Protein AF-A0A970WZ09-F1 (afdb_monomer_lite)

Foldseek 3Di:
DVVVVVVVCCVPPNDDDPDDDPDDPPDDDDPPPPVDQDPVNVVVVVVVVVVVVPDDDPDPPPPPPDPDDDDDDPPAAEDEAEDEDPDDDPQKDFDDWDWDWDFDDDVPGIHIYIYIYTDIDGDPVVVVVVVVVVVVVVVVVVVVVVVVVVPPD

Secondary structure (DSSP, 8-state):
-HHHHHHHHHHHHS--PPPPPPPPTTSPP---TT-PPPHHHHHHHHHHHHHHHHS------------PPPPPPTTSEEEEEE-PPSS--TTEEEEEEEEEEEEEEETTEEEEEEEEEEEEEE-HHHHHHHHHHHHHHHHHHHHHHHHHHHS--

Radius of gyration: 32.97 Å; chains: 1; bounding box: 60×64×78 Å

Sequence (153 aa):
MTDQLAWYRRKFWHPSSEKFIPQDPNQRRIDFDGLAMLPEEEAMAKEAEKEVITYERVKPTKEKKQPVRLPLPDDLRREIEIIEPEGIDENWLRIGEEITELLEHKPGELYVRRIIRPKYALKRTLQQDRRMNRKTSRISGLRHYFNLKIHRL

pLDDT: mean 78.23, std 13.27, range [44.72, 96.25]

Structure (mmCIF, N/CA/C/O backbone):
data_AF-A0A970WZ09-F1
#
_entry.id   AF-A0A970WZ09-F1
#
loop_
_atom_site.group_PDB
_atom_site.id
_atom_site.type_symbol
_atom_site.label_atom_id
_atom_site.label_alt_id
_atom_site.label_comp_id
_atom_site.label_asym_id
_atom_site.label_entity_id
_atom_site.label_seq_id
_atom_site.pdbx_PDB_ins_code
_atom_site.Cartn_x
_atom_site.Cartn_y
_atom_site.Cartn_z
_atom_site.occupancy
_atom_site.B_iso_or_equiv
_atom_site.auth_seq_id
_atom_site.auth_comp_id
_atom_site.auth_asym_id
_atom_site.auth_atom_id
_atom_site.pdbx_PDB_model_num
ATOM 1 N N . MET A 1 1 ? 33.975 2.193 33.431 1.00 58.75 1 MET A N 1
ATOM 2 C CA . MET A 1 1 ? 32.574 2.296 32.942 1.00 58.75 1 MET A CA 1
ATOM 3 C C . MET A 1 1 ? 32.462 2.780 31.500 1.00 58.75 1 MET A C 1
ATOM 5 O O . MET A 1 1 ? 31.642 2.245 30.768 1.00 58.75 1 MET A O 1
ATOM 9 N N . THR A 1 2 ? 33.284 3.731 31.052 1.00 78.69 2 THR A N 1
ATOM 10 C CA . THR A 1 2 ? 33.312 4.199 29.651 1.00 78.69 2 THR A CA 1
ATOM 11 C C . THR A 1 2 ? 33.750 3.123 28.650 1.00 78.69 2 THR A C 1
ATOM 13 O O . THR A 1 2 ? 33.189 3.039 27.562 1.00 78.69 2 THR A O 1
ATOM 16 N N . ASP A 1 3 ? 34.685 2.255 29.040 1.00 81.31 3 ASP A N 1
ATOM 17 C CA . ASP A 1 3 ? 35.251 1.221 28.163 1.00 81.31 3 ASP A CA 1
ATOM 18 C C . ASP A 1 3 ? 34.248 0.107 27.795 1.00 81.31 3 ASP A C 1
ATOM 20 O O . ASP A 1 3 ? 34.112 -0.283 26.637 1.00 81.31 3 ASP A O 1
ATOM 24 N N . GLN A 1 4 ? 33.422 -0.314 28.758 1.00 88.69 4 GLN A N 1
ATOM 25 C CA . GLN A 1 4 ? 32.343 -1.278 28.514 1.00 88.69 4 GLN A CA 1
ATOM 26 C C . GLN A 1 4 ? 31.303 -0.727 27.525 1.00 88.69 4 GLN A C 1
ATOM 28 O O . GLN A 1 4 ? 30.882 -1.431 26.608 1.00 88.69 4 GLN A O 1
ATOM 33 N N . LEU A 1 5 ? 30.921 0.549 27.660 1.00 89.19 5 LEU A N 1
ATOM 34 C CA . LEU A 1 5 ? 29.988 1.207 26.737 1.00 89.19 5 LEU A CA 1
ATOM 35 C C . LEU A 1 5 ? 30.570 1.343 25.325 1.00 89.19 5 LEU A C 1
ATOM 37 O O . LEU A 1 5 ? 29.844 1.169 24.345 1.00 89.19 5 LEU A O 1
ATOM 41 N N . ALA A 1 6 ? 31.868 1.629 25.209 1.00 89.00 6 ALA A N 1
ATOM 42 C CA . ALA A 1 6 ? 32.556 1.695 23.924 1.00 89.00 6 ALA A CA 1
ATOM 43 C C . ALA A 1 6 ? 32.585 0.324 23.226 1.00 89.00 6 ALA A C 1
ATOM 45 O O . ALA A 1 6 ? 32.294 0.235 22.031 1.00 89.00 6 ALA A O 1
ATOM 46 N N . TRP A 1 7 ? 32.847 -0.748 23.979 1.00 87.81 7 TRP A N 1
ATOM 47 C CA . TRP A 1 7 ? 32.815 -2.118 23.466 1.00 87.81 7 TRP A CA 1
ATOM 48 C C . TRP A 1 7 ? 31.425 -2.514 22.950 1.00 87.81 7 TRP A C 1
ATOM 50 O O . TRP A 1 7 ? 31.301 -2.991 21.820 1.00 87.81 7 TRP A O 1
ATOM 60 N N . TYR A 1 8 ? 30.366 -2.242 23.722 1.00 91.94 8 TYR A N 1
ATOM 61 C CA . TYR A 1 8 ? 28.986 -2.522 23.309 1.00 91.94 8 TYR A CA 1
ATOM 62 C C . TYR A 1 8 ? 28.576 -1.735 22.061 1.00 91.94 8 TYR A C 1
ATOM 64 O O . TYR A 1 8 ? 27.978 -2.299 21.142 1.00 91.94 8 TYR A O 1
ATOM 72 N N . ARG A 1 9 ? 28.946 -0.449 21.985 1.00 89.44 9 ARG A N 1
ATOM 73 C CA . ARG A 1 9 ? 28.685 0.386 20.804 1.00 89.44 9 ARG A CA 1
ATOM 74 C C . ARG A 1 9 ? 29.366 -0.151 19.549 1.00 89.44 9 ARG A C 1
ATOM 76 O O . ARG A 1 9 ? 28.755 -0.176 18.483 1.00 89.44 9 ARG A O 1
ATOM 83 N N . ARG A 1 10 ? 30.612 -0.612 19.673 1.00 86.81 10 ARG A N 1
ATOM 84 C CA . ARG A 1 10 ? 31.343 -1.229 18.562 1.00 86.81 10 ARG A CA 1
ATOM 85 C C . ARG A 1 10 ? 30.709 -2.551 18.140 1.00 86.81 10 ARG A C 1
ATOM 87 O O . ARG A 1 10 ? 30.538 -2.780 16.954 1.00 86.81 10 ARG A O 1
ATOM 94 N N . LYS A 1 11 ? 30.322 -3.400 19.089 1.00 87.38 11 LYS A N 1
ATOM 95 C CA . LYS A 1 11 ? 29.820 -4.742 18.775 1.00 87.38 11 LYS A CA 1
ATOM 96 C C . LYS A 1 11 ? 28.467 -4.748 18.061 1.00 87.38 11 LYS A C 1
ATOM 98 O O . LYS A 1 11 ? 28.270 -5.573 17.180 1.00 87.38 11 LYS A O 1
ATOM 103 N N . PHE A 1 12 ? 27.551 -3.863 18.449 1.00 87.81 12 PHE A N 1
ATOM 104 C CA . PHE A 1 12 ? 26.179 -3.884 17.933 1.00 87.81 12 PHE A CA 1
ATOM 105 C C . PHE A 1 12 ? 25.915 -2.891 16.798 1.00 87.81 12 PHE A C 1
ATOM 107 O O . PHE A 1 12 ? 25.014 -3.128 16.001 1.00 87.81 12 PHE A O 1
ATOM 114 N N . TRP A 1 13 ? 26.672 -1.790 16.718 1.00 87.25 13 TRP A N 1
ATOM 115 C CA . TRP A 1 13 ? 26.369 -0.699 15.782 1.00 87.25 13 TRP A CA 1
ATOM 116 C C . TRP A 1 13 ? 27.490 -0.357 14.801 1.00 87.25 13 TRP A C 1
ATOM 118 O O . TRP A 1 13 ? 27.272 0.492 13.939 1.00 87.25 13 TRP A O 1
ATOM 128 N N . HIS A 1 14 ? 28.678 -0.967 14.893 1.00 85.62 14 HIS A N 1
ATOM 129 C CA . HIS A 1 14 ? 29.651 -0.815 13.806 1.00 85.62 14 HIS A CA 1
ATOM 130 C C . HIS A 1 14 ? 29.368 -1.801 12.670 1.00 85.62 14 HIS A C 1
ATOM 132 O O . HIS A 1 14 ? 28.891 -2.908 12.930 1.00 85.62 14 HIS A O 1
ATOM 138 N N . PRO A 1 15 ? 29.707 -1.432 11.422 1.00 82.25 15 PRO A N 1
ATOM 139 C CA . PRO A 1 15 ? 29.717 -2.370 10.311 1.00 82.25 15 PRO A CA 1
ATOM 140 C C . PRO A 1 15 ? 30.590 -3.580 10.662 1.00 82.25 15 PRO A C 1
ATOM 142 O O . PRO A 1 15 ? 31.778 -3.436 10.953 1.00 82.25 15 PRO A O 1
ATOM 145 N N . SER A 1 16 ? 29.997 -4.769 10.655 1.00 77.88 16 SER A N 1
ATOM 146 C CA . SER A 1 16 ? 30.738 -6.023 10.720 1.00 77.88 16 SER A CA 1
ATOM 147 C C . SER A 1 16 ? 31.023 -6.443 9.287 1.00 77.88 16 SER A C 1
ATOM 149 O O . SER A 1 16 ? 30.089 -6.724 8.542 1.00 77.88 16 SER A O 1
ATOM 151 N N . SER A 1 17 ? 32.292 -6.486 8.885 1.00 78.94 17 SER A N 1
ATOM 152 C CA . SER A 1 17 ? 32.666 -7.245 7.694 1.00 78.94 17 SER A CA 1
ATOM 153 C C . SER A 1 17 ? 32.645 -8.731 8.042 1.00 78.94 17 SER A C 1
ATOM 155 O O . SER A 1 17 ? 33.033 -9.120 9.149 1.00 78.94 17 SER A O 1
ATOM 157 N N . GLU A 1 18 ? 32.202 -9.571 7.115 1.00 79.31 18 GLU A N 1
ATOM 158 C CA . GLU A 1 18 ? 32.349 -11.018 7.252 1.00 79.31 18 GLU A CA 1
ATOM 159 C C . GLU A 1 18 ? 33.833 -11.353 7.446 1.00 79.31 18 GLU A C 1
ATOM 161 O O . GLU A 1 18 ? 34.719 -10.746 6.836 1.00 79.31 18 GLU A O 1
ATOM 166 N N . LYS A 1 19 ? 34.127 -12.271 8.372 1.00 77.31 19 LYS A N 1
ATOM 167 C CA . LYS A 1 19 ? 35.495 -12.759 8.549 1.00 77.31 19 LYS A CA 1
ATOM 168 C C . LYS A 1 19 ? 35.848 -13.572 7.314 1.00 77.31 19 LYS A C 1
ATOM 170 O O . LYS A 1 19 ? 35.067 -14.428 6.920 1.00 77.31 19 LYS A O 1
ATOM 175 N N . PHE A 1 20 ? 37.016 -13.309 6.739 1.00 77.31 20 PHE A N 1
ATOM 176 C CA . PHE A 1 20 ? 37.542 -14.070 5.612 1.00 77.31 20 PHE A CA 1
ATOM 177 C C . PHE A 1 20 ? 37.503 -15.573 5.924 1.00 77.31 20 PHE A C 1
ATOM 179 O O . PHE A 1 20 ? 38.147 -16.028 6.871 1.00 77.31 20 PHE A O 1
ATOM 186 N N . ILE A 1 21 ? 36.718 -16.320 5.148 1.00 76.75 21 ILE A N 1
ATOM 187 C CA . ILE A 1 21 ? 36.640 -17.778 5.223 1.00 76.75 21 ILE A CA 1
ATOM 188 C C . ILE A 1 21 ? 37.665 -18.318 4.215 1.00 76.75 21 ILE A C 1
ATOM 190 O O . ILE A 1 21 ? 37.602 -17.935 3.043 1.00 76.75 21 ILE A O 1
ATOM 194 N N . PRO A 1 22 ? 38.632 -19.156 4.637 1.00 79.38 22 PRO A N 1
ATOM 195 C CA . PRO A 1 22 ? 39.518 -19.849 3.707 1.00 79.38 22 PRO A CA 1
ATOM 196 C C . PRO A 1 22 ? 38.698 -20.620 2.665 1.00 79.38 22 PRO A C 1
ATOM 198 O O . PRO A 1 22 ? 37.720 -21.267 3.018 1.00 79.38 22 PRO A O 1
ATOM 201 N N . GLN A 1 23 ? 39.075 -20.523 1.391 1.00 76.19 23 GLN A N 1
ATOM 202 C CA . GLN A 1 23 ? 38.346 -21.167 0.293 1.00 76.19 23 GLN A CA 1
ATOM 203 C C . GLN A 1 23 ? 38.337 -22.692 0.483 1.00 76.19 23 GLN A C 1
ATOM 205 O O . GLN A 1 23 ? 39.402 -23.304 0.588 1.00 76.19 23 GLN A O 1
ATOM 210 N N . ASP A 1 24 ? 37.147 -23.296 0.521 1.00 81.06 24 ASP A N 1
ATOM 211 C CA . ASP A 1 24 ? 36.997 -24.744 0.655 1.00 81.06 24 ASP A CA 1
ATOM 212 C C . ASP A 1 24 ? 37.472 -25.452 -0.628 1.00 81.06 24 ASP A C 1
ATOM 214 O O . ASP A 1 24 ? 37.014 -25.111 -1.721 1.00 81.06 24 ASP A O 1
ATOM 218 N N . PRO A 1 25 ? 38.323 -26.492 -0.542 1.00 80.56 25 PRO A N 1
ATOM 219 C CA . PRO A 1 25 ? 38.848 -27.187 -1.722 1.00 80.56 25 PRO A CA 1
ATOM 220 C C . PRO A 1 25 ? 37.768 -27.927 -2.534 1.00 80.56 25 PRO A C 1
ATOM 222 O O . PRO A 1 25 ? 37.981 -28.227 -3.705 1.00 80.56 25 PRO A O 1
ATOM 225 N N . ASN A 1 26 ? 36.603 -28.203 -1.936 1.00 83.75 26 ASN A N 1
ATOM 226 C CA . ASN A 1 26 ? 35.456 -28.831 -2.604 1.00 83.75 26 ASN A CA 1
ATOM 227 C C . ASN A 1 26 ? 34.441 -27.814 -3.158 1.00 83.75 26 ASN A C 1
ATOM 229 O O . ASN A 1 26 ? 33.472 -28.205 -3.815 1.00 83.75 26 ASN A O 1
ATOM 233 N N . GLN A 1 27 ? 34.622 -26.519 -2.886 1.00 81.88 27 GLN A N 1
ATOM 234 C CA . GLN A 1 27 ? 33.747 -25.470 -3.389 1.00 81.88 27 GLN A CA 1
ATOM 235 C C . GLN A 1 27 ? 34.135 -25.149 -4.836 1.00 81.88 27 GLN A C 1
ATOM 237 O O . GLN A 1 27 ? 35.250 -24.712 -5.115 1.00 81.88 27 GLN A O 1
ATOM 242 N N . ARG A 1 28 ? 33.215 -25.361 -5.788 1.00 77.06 28 ARG A N 1
ATOM 243 C CA . ARG A 1 28 ? 33.443 -24.942 -7.179 1.00 77.06 28 ARG A CA 1
ATOM 244 C C . ARG A 1 28 ? 33.481 -23.421 -7.238 1.00 77.06 28 ARG A C 1
ATOM 246 O O . ARG A 1 28 ? 32.502 -22.760 -6.892 1.00 77.06 28 ARG A O 1
ATOM 253 N N . ARG A 1 29 ? 34.610 -22.879 -7.686 1.00 75.50 29 ARG A N 1
ATOM 254 C CA . ARG A 1 29 ? 34.762 -21.460 -7.989 1.00 75.50 29 ARG A CA 1
ATOM 255 C C . ARG A 1 29 ? 34.157 -21.178 -9.365 1.00 75.50 29 ARG A C 1
ATOM 257 O O . ARG A 1 29 ? 34.228 -22.013 -10.260 1.00 75.50 29 ARG A O 1
ATOM 264 N N . ILE A 1 30 ? 33.525 -20.017 -9.512 1.00 78.50 30 ILE A N 1
ATOM 265 C CA . ILE A 1 30 ? 33.170 -19.494 -10.833 1.00 78.50 30 ILE A CA 1
ATOM 266 C C . ILE A 1 30 ? 34.437 -18.837 -11.380 1.00 78.50 30 ILE A C 1
ATOM 268 O O . ILE A 1 30 ? 34.920 -17.854 -10.809 1.00 78.50 30 ILE A O 1
ATOM 272 N N . ASP A 1 31 ? 34.992 -19.412 -12.440 1.00 73.31 31 ASP A N 1
ATOM 273 C CA . ASP A 1 31 ? 36.200 -18.909 -13.083 1.00 73.31 31 ASP A CA 1
ATOM 274 C C . ASP A 1 31 ? 35.829 -17.727 -13.983 1.00 73.31 31 ASP A C 1
ATOM 276 O O . ASP A 1 31 ? 35.348 -17.884 -15.101 1.00 73.31 31 ASP A O 1
ATOM 280 N N . PHE A 1 32 ? 36.009 -16.518 -13.451 1.00 74.12 32 PHE A N 1
ATOM 281 C CA . PHE A 1 32 ? 35.910 -15.280 -14.228 1.00 74.12 32 PHE A CA 1
ATOM 282 C C . PHE A 1 32 ? 37.208 -14.964 -14.994 1.00 74.12 32 PHE A C 1
ATOM 284 O O . PHE A 1 32 ? 37.225 -14.050 -15.818 1.00 74.12 32 PHE A O 1
ATOM 291 N N . ASP A 1 33 ? 38.289 -15.707 -14.737 1.00 68.69 33 ASP A N 1
ATOM 292 C 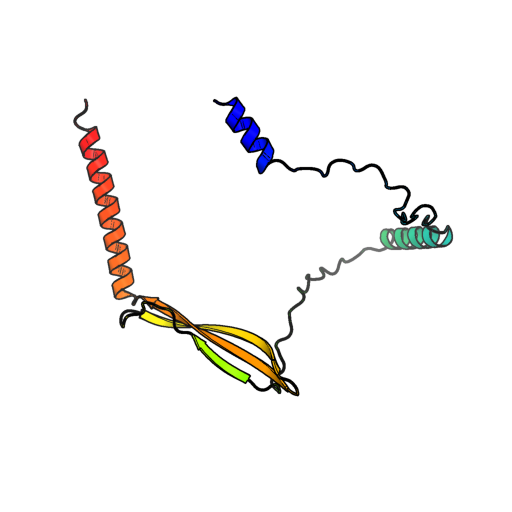CA . ASP A 1 33 ? 39.532 -15.609 -15.505 1.00 68.69 33 ASP A CA 1
ATOM 293 C C . ASP A 1 33 ? 39.294 -16.192 -16.904 1.00 68.69 33 ASP A C 1
ATOM 295 O O . ASP A 1 33 ? 39.057 -17.388 -17.059 1.00 68.69 33 ASP A O 1
ATOM 299 N N . GLY A 1 34 ? 39.298 -15.328 -17.922 1.00 62.72 34 GLY A N 1
ATOM 300 C CA . GLY A 1 34 ? 38.962 -15.682 -19.308 1.00 62.72 34 GLY A CA 1
ATOM 301 C C . GLY A 1 34 ? 37.765 -14.925 -19.887 1.00 62.72 34 GLY A C 1
ATOM 302 O O . GLY A 1 34 ? 37.562 -14.962 -21.094 1.00 62.72 34 GLY A O 1
ATOM 303 N N . LEU A 1 35 ? 37.033 -14.163 -19.067 1.00 66.38 35 LEU A N 1
ATOM 304 C CA . LEU A 1 35 ? 36.052 -13.156 -19.508 1.00 66.38 35 LEU A CA 1
ATOM 305 C C . LEU A 1 35 ? 36.719 -11.814 -19.862 1.00 66.38 35 LEU A C 1
ATOM 307 O O . LEU A 1 35 ? 36.135 -10.745 -19.682 1.00 66.38 35 LEU A O 1
ATOM 311 N N . ALA A 1 36 ? 37.965 -11.854 -20.338 1.00 71.19 36 ALA A N 1
ATOM 312 C CA . ALA A 1 36 ? 38.555 -10.683 -20.965 1.00 71.19 36 ALA A CA 1
ATOM 313 C C . ALA A 1 36 ? 37.727 -10.358 -22.213 1.00 71.19 36 ALA A C 1
ATOM 315 O O . ALA A 1 36 ? 37.414 -11.260 -22.992 1.00 71.19 36 ALA A O 1
ATOM 316 N N . MET A 1 37 ? 37.355 -9.086 -22.366 1.00 68.06 37 MET A N 1
ATOM 317 C CA . MET A 1 37 ? 36.648 -8.606 -23.551 1.00 68.06 37 MET A CA 1
ATOM 318 C C . MET A 1 37 ? 37.410 -9.065 -24.795 1.00 68.06 37 MET A C 1
ATOM 320 O O . MET A 1 37 ? 38.633 -8.906 -24.869 1.00 68.06 37 MET A O 1
ATOM 324 N N . LEU A 1 38 ? 36.712 -9.665 -25.760 1.00 80.94 38 LEU A N 1
ATOM 325 C CA . LEU A 1 38 ? 37.377 -10.037 -27.005 1.00 80.94 38 LEU A CA 1
ATOM 326 C C . LEU A 1 38 ? 37.883 -8.758 -27.698 1.00 80.94 38 LEU A C 1
ATOM 328 O O . LEU A 1 38 ? 37.245 -7.710 -27.583 1.00 80.94 38 LEU A O 1
ATOM 332 N N . PRO A 1 39 ? 38.979 -8.814 -28.475 1.00 77.75 39 PRO A N 1
ATOM 333 C CA . PRO A 1 39 ? 39.485 -7.646 -29.205 1.00 77.75 39 PRO A CA 1
ATOM 334 C C . PRO A 1 39 ? 38.421 -6.962 -30.080 1.00 77.75 39 PRO A C 1
ATOM 336 O O . PRO A 1 39 ? 38.453 -5.751 -30.282 1.00 77.75 39 PRO A O 1
ATOM 339 N N . GLU A 1 40 ? 37.459 -7.743 -30.572 1.00 77.81 40 GLU A N 1
ATOM 340 C CA . GLU A 1 40 ? 36.314 -7.280 -31.354 1.00 77.81 40 GLU A CA 1
ATOM 341 C C . GLU A 1 40 ? 35.283 -6.521 -30.496 1.00 77.81 40 GLU A C 1
ATOM 343 O O . GLU A 1 40 ? 34.772 -5.482 -30.908 1.00 77.81 40 GLU A O 1
ATOM 348 N N . GLU A 1 41 ? 35.040 -6.973 -29.263 1.00 77.06 41 GLU A N 1
ATOM 349 C CA . GLU A 1 41 ? 34.176 -6.288 -28.294 1.00 77.06 41 GLU A CA 1
ATOM 350 C C . GLU A 1 41 ? 34.814 -4.981 -27.800 1.00 77.06 41 GLU A C 1
ATOM 352 O O . GLU A 1 41 ? 34.119 -3.978 -27.640 1.00 77.06 41 GLU A O 1
ATOM 357 N N . GLU A 1 42 ? 36.139 -4.953 -27.619 1.00 79.50 42 GLU A N 1
ATOM 358 C CA . GLU A 1 42 ? 36.864 -3.720 -27.297 1.00 79.50 42 GLU A CA 1
ATOM 359 C C . GLU A 1 42 ? 36.830 -2.704 -28.443 1.00 79.50 42 GLU A C 1
ATOM 361 O O . GLU A 1 42 ? 36.739 -1.500 -28.195 1.00 79.50 42 GLU A O 1
ATOM 366 N N . ALA A 1 43 ? 36.938 -3.166 -29.694 1.00 81.50 43 ALA A N 1
ATOM 367 C CA . ALA A 1 43 ? 36.848 -2.307 -30.870 1.00 81.50 43 ALA A CA 1
ATOM 368 C C . ALA A 1 43 ? 35.446 -1.697 -30.987 1.00 81.50 43 ALA A C 1
ATOM 370 O O . ALA A 1 43 ? 35.327 -0.478 -31.099 1.00 81.50 43 ALA A O 1
ATOM 371 N N . MET A 1 44 ? 34.398 -2.513 -30.830 1.00 79.50 44 MET A N 1
ATOM 372 C CA . MET A 1 44 ? 33.012 -2.038 -30.787 1.00 79.50 44 MET A CA 1
ATOM 373 C C . MET A 1 44 ? 32.766 -1.058 -29.630 1.00 79.50 44 MET A C 1
ATOM 375 O O . MET A 1 44 ? 32.087 -0.050 -29.817 1.00 79.50 44 MET A O 1
ATOM 379 N N . ALA A 1 45 ? 33.338 -1.300 -28.445 1.00 76.25 45 ALA A N 1
ATOM 380 C CA . ALA A 1 45 ? 33.231 -0.380 -27.313 1.00 76.25 45 ALA A CA 1
ATOM 381 C C . ALA A 1 45 ? 33.922 0.965 -27.596 1.00 76.25 45 ALA A C 1
ATOM 383 O O . ALA A 1 45 ? 33.340 2.015 -27.334 1.00 76.25 45 ALA A O 1
ATOM 384 N N . LYS A 1 46 ? 35.124 0.952 -28.190 1.00 78.50 46 LYS A N 1
ATOM 385 C CA . LYS A 1 46 ? 35.872 2.165 -28.570 1.00 78.50 46 LYS A CA 1
ATOM 386 C C . LYS A 1 46 ? 35.184 2.946 -29.692 1.00 78.50 46 LYS A C 1
ATOM 388 O O . LYS A 1 46 ? 35.183 4.176 -29.666 1.00 78.50 46 LYS A O 1
ATOM 393 N N . GLU A 1 47 ? 34.597 2.260 -30.670 1.00 75.81 47 GLU A N 1
ATOM 394 C CA . GLU A 1 47 ? 33.800 2.882 -31.733 1.00 75.81 47 GLU A CA 1
ATOM 395 C C . GLU A 1 47 ? 32.529 3.519 -31.165 1.00 75.81 47 GLU A C 1
ATOM 397 O O . GLU A 1 47 ? 32.288 4.702 -31.409 1.00 75.81 47 GLU A O 1
ATOM 402 N N . ALA A 1 48 ? 31.796 2.804 -30.306 1.00 69.94 48 ALA A N 1
ATOM 403 C CA . ALA A 1 48 ? 30.632 3.341 -29.607 1.00 69.94 48 ALA A CA 1
ATOM 404 C C . ALA A 1 48 ? 30.992 4.536 -28.704 1.00 69.94 48 ALA A C 1
ATOM 406 O O . ALA A 1 48 ? 30.259 5.522 -28.660 1.00 69.94 48 ALA A O 1
ATOM 407 N N . GLU A 1 49 ? 32.131 4.503 -28.005 1.00 66.25 49 GLU A N 1
ATOM 408 C CA . GLU A 1 49 ? 32.634 5.638 -27.221 1.00 66.25 49 GLU A CA 1
ATOM 409 C C . GLU A 1 49 ? 32.975 6.841 -28.108 1.00 66.25 49 GLU A C 1
ATOM 411 O O . GLU A 1 49 ? 32.619 7.973 -27.777 1.00 66.25 49 GLU A O 1
ATOM 416 N N . LYS A 1 50 ? 33.619 6.617 -29.260 1.00 62.88 50 LYS A N 1
ATOM 417 C CA . LYS A 1 50 ? 33.982 7.677 -30.207 1.00 62.88 50 LYS A CA 1
ATOM 418 C C . LYS A 1 50 ? 32.753 8.319 -30.847 1.00 62.88 50 LYS A C 1
ATOM 420 O O . LYS A 1 50 ? 32.703 9.544 -30.923 1.00 62.88 50 LYS A O 1
ATOM 425 N N . GLU A 1 51 ? 31.758 7.525 -31.239 1.00 58.38 51 GLU A N 1
ATOM 426 C CA . GLU A 1 51 ? 30.459 8.013 -31.721 1.00 58.38 51 GLU A CA 1
ATOM 427 C C . GLU A 1 51 ? 29.708 8.804 -30.641 1.00 58.38 51 GLU A C 1
ATOM 429 O O . GLU A 1 51 ? 29.100 9.832 -30.934 1.00 58.38 51 GLU A O 1
ATOM 434 N N . VAL A 1 52 ? 29.799 8.384 -29.372 1.00 58.53 52 VAL A N 1
ATOM 435 C CA . VAL A 1 52 ? 29.236 9.120 -28.228 1.00 58.53 52 VAL A CA 1
ATOM 436 C C . VAL A 1 52 ? 29.936 10.467 -27.999 1.00 58.53 52 VAL A C 1
ATOM 438 O O . VAL A 1 52 ? 29.276 11.405 -27.552 1.00 58.53 52 VAL A O 1
ATOM 441 N N . ILE A 1 53 ? 31.234 10.589 -28.300 1.00 61.00 53 ILE A N 1
ATOM 442 C CA . ILE A 1 53 ? 32.001 11.841 -28.164 1.00 61.00 53 ILE A CA 1
ATOM 443 C C . ILE A 1 53 ? 31.717 12.813 -29.320 1.00 61.00 53 ILE A C 1
ATOM 445 O O . ILE A 1 53 ? 31.678 14.023 -29.099 1.00 61.00 53 ILE A O 1
ATOM 449 N N . THR A 1 54 ? 31.534 12.318 -30.548 1.00 70.06 54 THR A N 1
ATOM 450 C CA . THR A 1 54 ? 31.390 13.163 -31.749 1.00 70.06 54 THR A CA 1
ATOM 451 C C . THR A 1 54 ? 29.977 13.683 -32.000 1.00 70.06 54 THR A C 1
ATOM 453 O O . THR A 1 54 ? 29.806 14.531 -32.876 1.00 70.06 54 THR A O 1
ATOM 456 N N . TYR A 1 55 ? 28.972 13.246 -31.239 1.00 64.25 55 TYR A N 1
ATOM 457 C CA . TYR A 1 55 ? 27.611 13.771 -31.348 1.00 64.25 55 TYR A CA 1
ATOM 458 C C . TYR A 1 55 ? 27.196 14.589 -30.117 1.00 64.25 55 TYR A C 1
ATOM 460 O O . TYR A 1 55 ? 27.430 14.206 -28.969 1.00 64.25 55 TYR A O 1
ATOM 468 N N . GLU A 1 56 ? 26.510 15.713 -30.343 1.00 64.12 56 GLU A N 1
ATOM 469 C CA . GLU A 1 56 ? 25.839 16.438 -29.266 1.00 64.12 56 GLU A CA 1
ATOM 470 C C . GLU A 1 56 ? 24.605 15.659 -28.800 1.00 64.12 56 GLU A C 1
ATOM 472 O O . GLU A 1 56 ? 23.532 15.662 -29.410 1.00 64.12 56 GLU A O 1
ATOM 477 N N . ARG A 1 57 ? 24.761 14.976 -27.665 1.00 60.19 57 ARG A N 1
ATOM 478 C CA . ARG A 1 57 ? 23.675 14.272 -26.990 1.00 60.19 57 ARG A CA 1
ATOM 479 C C . ARG A 1 57 ? 22.715 15.247 -26.323 1.00 60.19 57 ARG A C 1
ATOM 481 O O . ARG A 1 57 ? 22.913 15.625 -25.166 1.00 60.19 57 ARG A O 1
ATOM 488 N N . VAL A 1 58 ? 21.583 15.522 -26.972 1.00 65.56 58 VAL A N 1
ATOM 489 C CA . VAL A 1 58 ? 20.368 15.916 -26.247 1.00 65.56 58 VAL A CA 1
ATOM 490 C C . VAL A 1 58 ? 20.012 14.731 -25.358 1.00 65.56 58 VAL A C 1
ATOM 492 O O . VAL A 1 58 ? 19.521 13.714 -25.835 1.00 65.56 58 VAL A O 1
ATOM 495 N N . LYS A 1 59 ? 20.334 14.799 -24.062 1.00 64.12 59 LYS A N 1
ATOM 496 C CA . LYS A 1 59 ? 19.890 13.785 -23.104 1.00 64.12 59 LYS A CA 1
ATOM 497 C C . LYS A 1 59 ? 18.367 13.905 -23.038 1.00 64.12 59 LYS A C 1
ATOM 499 O O . LYS A 1 59 ? 17.902 14.884 -22.455 1.00 64.12 59 LYS A O 1
ATOM 504 N N . PRO A 1 60 ? 17.569 12.952 -23.567 1.00 60.69 60 PRO A N 1
ATOM 505 C CA . PRO A 1 60 ? 16.195 12.890 -23.126 1.00 60.69 60 PRO A CA 1
ATOM 506 C C . PRO A 1 60 ? 16.288 12.647 -21.625 1.00 60.69 60 PRO A C 1
ATOM 508 O O . PRO A 1 60 ? 16.857 11.639 -21.186 1.00 60.69 60 PRO A O 1
ATOM 511 N N . THR A 1 61 ? 15.799 13.597 -20.833 1.00 64.62 61 THR A N 1
ATOM 512 C CA . THR A 1 61 ? 15.471 13.354 -19.435 1.00 64.62 61 THR A CA 1
ATOM 513 C C . THR A 1 61 ? 14.422 12.256 -19.472 1.00 64.62 61 THR A C 1
ATOM 515 O O . THR A 1 61 ? 13.230 12.517 -19.579 1.00 64.62 61 THR A O 1
ATOM 518 N N . LYS A 1 62 ? 14.869 10.995 -19.505 1.00 64.62 62 LYS A N 1
ATOM 519 C CA . LYS A 1 62 ? 14.006 9.853 -19.263 1.00 64.62 62 LYS A CA 1
ATOM 520 C C . LYS A 1 62 ? 13.546 10.064 -17.837 1.00 64.62 62 LYS A C 1
ATOM 522 O O . LYS A 1 62 ? 14.287 9.776 -16.896 1.00 64.62 62 LYS A O 1
ATOM 527 N N . GLU A 1 63 ? 12.357 10.636 -17.686 1.00 69.56 63 GLU A N 1
ATOM 528 C CA . GLU A 1 63 ? 11.635 10.549 -16.434 1.00 69.56 63 GLU A CA 1
ATOM 529 C C . GLU A 1 63 ? 11.690 9.080 -16.047 1.00 69.56 63 GLU A C 1
ATOM 531 O O . GLU A 1 63 ? 11.361 8.198 -16.850 1.00 69.56 63 GLU A O 1
ATOM 536 N N . LYS A 1 64 ? 12.244 8.807 -14.867 1.00 66.06 64 LYS A N 1
ATOM 537 C CA . LYS A 1 64 ? 12.299 7.457 -14.330 1.00 66.06 64 LYS A CA 1
ATOM 538 C C . LYS A 1 64 ? 10.847 7.045 -14.135 1.00 66.06 64 LYS A C 1
ATOM 540 O O . LYS A 1 64 ? 10.272 7.336 -13.090 1.00 66.06 64 LYS A O 1
ATOM 545 N N . LYS A 1 65 ? 10.240 6.439 -15.159 1.00 69.00 65 LYS A N 1
ATOM 546 C CA . LYS A 1 65 ? 8.921 5.830 -15.062 1.00 69.00 65 LYS A CA 1
ATOM 547 C C . LYS A 1 65 ? 9.080 4.755 -14.008 1.00 69.00 65 LYS A C 1
ATOM 549 O O . LYS A 1 65 ? 9.694 3.719 -14.256 1.00 69.00 65 LYS A O 1
ATOM 554 N N . GLN A 1 66 ? 8.650 5.075 -12.792 1.00 72.81 66 GLN A N 1
ATOM 555 C CA . GLN A 1 66 ? 8.612 4.099 -11.725 1.00 72.81 66 GLN A CA 1
ATOM 556 C C . GLN A 1 66 ? 7.778 2.930 -12.250 1.00 72.81 66 GLN A C 1
ATOM 558 O O . GLN A 1 66 ? 6.773 3.181 -12.920 1.00 72.81 66 GLN A O 1
ATOM 563 N N . PRO A 1 67 ? 8.193 1.677 -12.027 1.00 68.81 67 PRO A N 1
ATOM 564 C CA . PRO A 1 67 ? 7.366 0.539 -12.380 1.00 68.81 67 PRO A CA 1
ATOM 565 C C . PRO A 1 67 ? 6.051 0.662 -11.604 1.00 68.81 67 PRO A C 1
ATOM 567 O O . PRO A 1 67 ? 5.990 0.398 -10.404 1.00 68.81 67 PRO A O 1
ATOM 570 N N . VAL A 1 68 ? 5.011 1.144 -12.284 1.00 78.62 68 VAL A N 1
ATOM 571 C CA . VAL A 1 68 ? 3.669 1.246 -11.725 1.00 78.62 68 VAL A CA 1
ATOM 572 C C . VAL A 1 68 ? 3.089 -0.155 -11.782 1.00 78.62 68 VAL A C 1
ATOM 574 O O . VAL A 1 68 ? 3.000 -0.756 -12.852 1.00 78.62 68 VAL A O 1
ATOM 577 N N . ARG A 1 69 ? 2.731 -0.698 -10.619 1.00 81.44 69 ARG A N 1
ATOM 578 C CA . ARG A 1 69 ? 1.972 -1.945 -10.560 1.00 81.44 69 ARG A CA 1
ATOM 579 C C . ARG A 1 69 ? 0.631 -1.706 -11.244 1.00 81.44 69 ARG A C 1
ATOM 581 O O . ARG A 1 69 ? -0.078 -0.771 -10.876 1.00 81.44 69 ARG A O 1
ATOM 588 N N . LEU A 1 70 ? 0.305 -2.534 -12.232 1.00 84.44 70 LEU A N 1
ATOM 589 C CA . LEU A 1 70 ? -1.030 -2.528 -12.817 1.00 84.44 70 LEU A CA 1
ATOM 590 C C . LEU A 1 70 ? -2.040 -2.998 -11.757 1.00 84.44 70 LEU A C 1
ATOM 592 O O . LEU A 1 70 ? -1.698 -3.870 -10.948 1.00 84.44 70 LEU A O 1
ATOM 596 N N . PRO A 1 71 ? -3.252 -2.420 -11.728 1.00 86.94 71 PRO A N 1
ATOM 597 C CA . PRO A 1 71 ? -4.320 -2.915 -10.871 1.00 86.94 71 PRO A CA 1
ATOM 598 C C . PRO A 1 71 ? -4.703 -4.346 -11.268 1.00 86.94 71 PRO A C 1
ATOM 600 O O . PRO A 1 71 ? -4.449 -4.785 -12.394 1.00 86.94 71 PRO A O 1
ATOM 603 N N . LEU A 1 72 ? -5.302 -5.080 -10.330 1.00 89.25 72 LEU A N 1
ATOM 604 C CA . LEU A 1 72 ? -5.814 -6.418 -10.614 1.00 89.25 72 LEU A CA 1
ATOM 605 C C . LEU A 1 72 ? -6.990 -6.330 -11.611 1.00 89.25 72 LEU A C 1
ATOM 607 O O . LEU A 1 72 ? -7.738 -5.351 -11.564 1.00 89.25 72 LEU A O 1
ATOM 611 N N . PRO A 1 73 ? -7.164 -7.321 -12.507 1.00 90.31 73 PRO A N 1
ATOM 612 C CA . PRO A 1 73 ? -8.247 -7.319 -13.491 1.00 90.31 73 PRO A CA 1
ATOM 613 C C . PRO A 1 73 ? -9.644 -7.263 -12.862 1.00 90.31 73 PRO A C 1
ATOM 615 O O . PRO A 1 73 ? -9.891 -7.886 -11.826 1.00 90.31 73 PRO A O 1
ATOM 618 N N . ASP A 1 74 ? -10.575 -6.577 -13.532 1.00 88.19 74 ASP A N 1
ATOM 619 C CA . ASP A 1 74 ? -11.953 -6.419 -13.054 1.00 88.19 74 ASP A CA 1
ATOM 620 C C . ASP A 1 74 ? -12.815 -7.675 -13.186 1.00 88.19 74 ASP A C 1
ATOM 622 O O . ASP A 1 74 ? -13.769 -7.823 -12.422 1.00 88.19 74 ASP A O 1
ATOM 626 N N . ASP A 1 75 ? -12.444 -8.583 -14.089 1.00 90.56 75 ASP A N 1
ATOM 627 C CA . ASP A 1 75 ? -13.178 -9.821 -14.375 1.00 90.56 75 ASP A CA 1
ATOM 628 C C . ASP A 1 75 ? -13.085 -10.855 -13.245 1.00 90.56 75 ASP A C 1
ATOM 630 O O . ASP A 1 75 ? -13.856 -11.814 -13.198 1.00 90.56 75 ASP A O 1
ATOM 634 N N . LEU A 1 76 ? -12.132 -10.684 -12.325 1.00 90.38 76 LEU A N 1
ATOM 635 C CA . LEU A 1 76 ? -11.941 -11.614 -11.225 1.00 90.38 76 LEU A CA 1
ATOM 636 C C . LEU A 1 76 ? -12.989 -11.394 -10.124 1.00 90.38 76 LEU A C 1
ATOM 638 O O . LEU A 1 76 ? -13.280 -10.263 -9.719 1.00 90.38 76 LEU A O 1
ATOM 642 N N . ARG A 1 77 ? -13.520 -12.493 -9.578 1.00 92.75 77 ARG A N 1
ATOM 643 C CA . ARG A 1 77 ? -14.486 -12.458 -8.473 1.00 92.75 77 ARG A CA 1
ATOM 644 C C . ARG A 1 77 ? -13.890 -11.737 -7.260 1.00 92.75 77 ARG A C 1
ATOM 646 O O . ARG A 1 77 ? -12.766 -12.029 -6.856 1.00 92.75 77 ARG A O 1
ATOM 653 N N . ARG A 1 78 ? -14.653 -10.819 -6.653 1.00 94.56 78 ARG A N 1
ATOM 654 C CA . ARG A 1 78 ? -14.237 -10.049 -5.468 1.00 94.56 78 ARG A CA 1
ATOM 655 C C . ARG A 1 78 ? -15.000 -10.472 -4.217 1.00 94.56 78 ARG A C 1
ATOM 657 O O . ARG A 1 78 ? -16.227 -10.423 -4.202 1.00 94.56 78 ARG A O 1
ATOM 664 N N . GLU A 1 79 ? -14.279 -10.827 -3.159 1.00 94.31 79 GLU A N 1
ATOM 665 C CA . GLU A 1 79 ? -14.841 -11.060 -1.820 1.00 94.31 79 GLU A CA 1
ATOM 666 C C . GLU A 1 79 ? -14.508 -9.850 -0.929 1.00 94.31 79 GLU A C 1
ATOM 668 O O . GLU A 1 79 ? -13.335 -9.526 -0.739 1.00 94.31 79 GLU A O 1
ATOM 673 N N . ILE A 1 80 ? -15.533 -9.139 -0.436 1.00 95.12 80 ILE A N 1
ATOM 674 C CA . ILE A 1 80 ? -15.367 -7.926 0.381 1.00 95.12 80 ILE A CA 1
ATOM 675 C C . ILE A 1 80 ? -15.367 -8.300 1.862 1.00 95.12 80 ILE A C 1
ATOM 677 O O . ILE A 1 80 ? -16.324 -8.893 2.355 1.00 95.12 80 ILE A O 1
ATOM 681 N N . GLU A 1 81 ? -14.329 -7.881 2.578 1.00 94.19 81 GLU A N 1
ATOM 682 C CA . GLU A 1 81 ? -14.207 -8.040 4.026 1.00 94.19 81 GLU A CA 1
ATOM 683 C C . GLU A 1 81 ? -14.007 -6.671 4.675 1.00 94.19 81 GLU A C 1
ATOM 685 O O . GLU A 1 81 ? -13.073 -5.943 4.335 1.00 94.19 81 GLU A O 1
ATOM 690 N N . ILE A 1 82 ? -14.894 -6.305 5.602 1.00 94.31 82 ILE A N 1
ATOM 691 C CA . ILE A 1 82 ? -14.837 -5.024 6.312 1.00 94.31 82 ILE A CA 1
ATOM 692 C C . ILE A 1 82 ? -14.316 -5.279 7.723 1.00 94.31 82 ILE A C 1
ATOM 694 O O . ILE A 1 82 ? -14.908 -6.057 8.468 1.00 94.31 82 ILE A O 1
ATOM 698 N N . ILE A 1 83 ? -13.216 -4.617 8.081 1.00 93.19 83 ILE A N 1
ATOM 699 C CA . ILE A 1 83 ? -12.601 -4.716 9.408 1.00 93.19 83 ILE A CA 1
ATOM 700 C C . ILE A 1 83 ? -12.742 -3.363 10.102 1.00 93.19 83 ILE A C 1
ATOM 702 O O . ILE A 1 83 ? -12.118 -2.381 9.690 1.00 93.19 83 ILE A O 1
ATOM 706 N N . GLU A 1 84 ? -13.553 -3.322 11.159 1.00 91.25 84 GLU A N 1
ATOM 707 C CA . GLU A 1 84 ? -13.738 -2.129 11.988 1.00 91.25 84 GLU A CA 1
ATOM 708 C C . GLU A 1 84 ? -12.633 -2.026 13.058 1.00 91.25 84 GLU A C 1
ATOM 710 O O . GLU A 1 84 ? -12.267 -3.039 13.659 1.00 91.25 84 GLU A O 1
ATOM 715 N N . PRO A 1 85 ? -12.076 -0.827 13.313 1.00 88.75 85 PRO A N 1
ATOM 716 C CA . PRO A 1 85 ? -11.140 -0.629 14.413 1.00 88.75 85 PRO A CA 1
ATOM 717 C C . PRO A 1 85 ? -11.807 -0.775 15.793 1.00 88.75 85 PRO A C 1
ATOM 719 O O . PRO A 1 85 ? -12.982 -0.470 15.976 1.00 88.75 85 PRO A O 1
ATOM 722 N N . GLU A 1 86 ? -11.036 -1.200 16.794 1.00 89.44 86 GLU A N 1
ATOM 723 C CA . GLU A 1 86 ? -11.508 -1.310 18.181 1.00 89.44 86 GLU A CA 1
ATOM 724 C C . GLU A 1 86 ? -11.556 0.063 18.884 1.00 89.44 86 GLU A C 1
ATOM 726 O O . GLU A 1 86 ? -10.706 0.926 18.650 1.00 89.44 86 GLU A O 1
ATOM 731 N N . GLY A 1 87 ? -12.524 0.259 19.790 1.00 84.00 87 GLY A N 1
ATOM 732 C CA . GLY A 1 87 ? -12.593 1.446 20.660 1.00 84.00 87 GLY A CA 1
ATOM 733 C C . GLY A 1 87 ? -13.149 2.715 20.001 1.00 84.00 87 GLY A C 1
ATOM 734 O O . GLY A 1 87 ? -12.707 3.822 20.318 1.00 84.00 87 GLY A O 1
ATOM 735 N N . ILE A 1 88 ? -14.090 2.566 19.067 1.00 84.12 88 ILE A N 1
ATOM 736 C CA . ILE A 1 88 ? -14.777 3.682 18.409 1.00 84.12 88 ILE A CA 1
ATOM 737 C C . ILE A 1 88 ? -16.062 4.011 19.170 1.00 84.12 88 ILE A C 1
ATOM 739 O O . ILE A 1 88 ? -16.895 3.1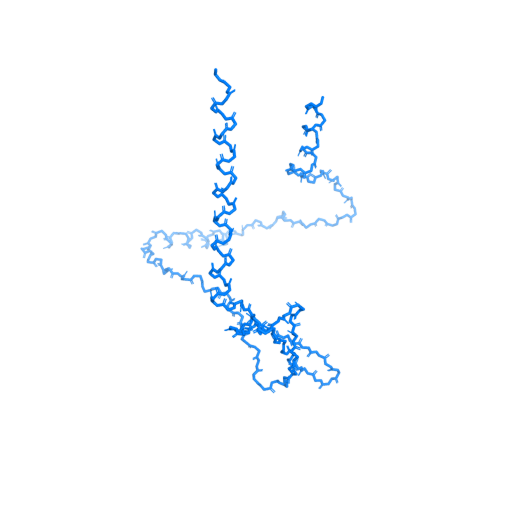38 19.396 1.00 84.12 88 ILE A O 1
ATOM 743 N N . ASP A 1 89 ? -16.246 5.292 19.474 1.00 85.00 89 ASP A N 1
ATOM 744 C CA . ASP A 1 89 ? -17.490 5.835 20.027 1.00 85.00 89 ASP A CA 1
ATOM 745 C C . ASP A 1 89 ? -18.231 6.691 18.983 1.00 85.00 89 ASP A C 1
ATOM 747 O O . ASP A 1 89 ? -17.655 7.123 17.982 1.00 85.00 89 ASP A O 1
ATOM 751 N N . GLU A 1 90 ? -19.465 7.103 19.287 1.00 82.25 90 GLU A N 1
ATOM 752 C CA . GLU A 1 90 ? -20.285 8.044 18.487 1.00 82.25 90 GLU A CA 1
ATOM 753 C C . GLU A 1 90 ? -19.627 9.420 18.237 1.00 82.25 90 GLU A C 1
ATOM 755 O O . GLU A 1 90 ? -20.077 10.244 17.430 1.00 82.25 90 GLU A O 1
ATOM 760 N N . ASN A 1 91 ? -18.546 9.702 18.959 1.00 83.19 91 ASN A N 1
ATOM 761 C CA . ASN A 1 91 ? -17.747 10.915 18.845 1.00 83.19 91 ASN A CA 1
ATOM 762 C C . ASN A 1 91 ? -16.746 10.885 17.682 1.00 83.19 91 ASN A C 1
ATOM 764 O O . ASN A 1 91 ? -16.092 11.900 17.409 1.00 83.19 91 ASN A O 1
ATOM 768 N N . TRP A 1 92 ? -16.641 9.752 16.995 1.00 85.50 92 TRP A N 1
ATOM 769 C CA . TRP A 1 92 ? -15.799 9.549 15.830 1.00 85.50 92 TRP A CA 1
ATOM 770 C C . TRP A 1 92 ? -16.632 9.582 14.546 1.00 85.50 92 TRP A C 1
ATOM 772 O O . TRP A 1 92 ? -17.734 9.053 14.470 1.00 85.50 92 TRP A O 1
ATOM 782 N N . LEU A 1 93 ? -16.100 10.242 13.523 1.00 88.25 93 LEU A N 1
ATOM 783 C CA . LEU A 1 93 ? -16.686 10.347 12.191 1.00 88.25 93 LEU A CA 1
ATOM 784 C C . LEU A 1 93 ? -15.826 9.555 11.209 1.00 88.25 93 LEU A C 1
ATOM 786 O O . LEU A 1 93 ? -14.600 9.688 11.227 1.00 88.25 93 LEU A O 1
ATOM 790 N N . ARG A 1 94 ? -16.462 8.768 10.335 1.00 89.75 94 ARG A N 1
ATOM 791 C CA . ARG A 1 94 ? -15.800 8.097 9.206 1.00 89.75 94 ARG A CA 1
ATOM 792 C C . ARG A 1 94 ? -15.372 9.152 8.184 1.00 89.75 94 ARG A C 1
ATOM 794 O O . ARG A 1 94 ? -16.196 9.938 7.727 1.00 89.75 94 ARG A O 1
ATOM 801 N N . ILE A 1 95 ? -14.083 9.193 7.861 1.00 90.31 95 ILE A N 1
ATOM 802 C CA . ILE A 1 95 ? -13.479 10.201 6.968 1.00 90.31 95 ILE A CA 1
ATOM 803 C C . ILE A 1 95 ? -13.050 9.591 5.639 1.00 90.31 95 ILE A C 1
ATOM 805 O O . ILE A 1 95 ? -13.068 10.268 4.616 1.00 90.31 95 ILE A O 1
ATOM 809 N N . GLY A 1 96 ? -12.651 8.326 5.646 1.00 91.25 96 GLY A N 1
ATOM 810 C CA . GLY A 1 96 ? -12.210 7.638 4.444 1.00 91.25 96 GLY A CA 1
ATOM 811 C C . GLY A 1 96 ? -12.063 6.150 4.686 1.00 91.25 96 GLY A C 1
ATOM 812 O O . GLY A 1 96 ? -12.391 5.654 5.760 1.00 91.25 96 GLY A O 1
ATOM 813 N N . GLU A 1 97 ? -11.555 5.444 3.689 1.00 94.06 97 GLU A N 1
ATOM 814 C CA . GLU A 1 97 ? -11.362 3.999 3.723 1.00 94.06 97 GLU A CA 1
ATOM 815 C C . GLU A 1 97 ? -9.991 3.659 3.161 1.00 94.06 97 GLU A C 1
ATOM 817 O O . GLU A 1 97 ? -9.515 4.285 2.215 1.00 94.06 97 GLU A O 1
ATOM 822 N N . GLU A 1 98 ? -9.349 2.665 3.758 1.00 93.19 98 GLU A N 1
ATOM 823 C CA . GLU A 1 98 ? -8.168 2.034 3.194 1.00 93.19 98 GLU A CA 1
ATOM 824 C C . GLU A 1 98 ? -8.572 0.711 2.564 1.00 93.19 98 GLU A C 1
ATOM 826 O O . GLU A 1 98 ? -9.096 -0.170 3.248 1.00 93.19 98 GLU A O 1
ATOM 831 N N . ILE A 1 99 ? -8.345 0.593 1.259 1.00 93.62 99 ILE A N 1
ATOM 832 C CA . ILE A 1 99 ? -8.670 -0.602 0.489 1.00 93.62 99 ILE A CA 1
ATOM 833 C C . ILE A 1 99 ? -7.368 -1.343 0.209 1.00 93.62 99 ILE A C 1
ATOM 835 O O . ILE A 1 99 ? -6.431 -0.780 -0.355 1.00 93.62 99 ILE A O 1
ATOM 839 N N . THR A 1 100 ? -7.310 -2.609 0.603 1.00 93.75 100 THR A N 1
ATOM 840 C CA . THR A 1 100 ? -6.227 -3.525 0.242 1.00 93.75 100 THR A CA 1
ATOM 841 C C . THR A 1 100 ? -6.802 -4.640 -0.618 1.00 93.75 100 THR A C 1
ATOM 843 O O . THR A 1 100 ? -7.719 -5.332 -0.184 1.00 93.75 100 THR A O 1
ATOM 846 N N . GLU A 1 101 ? -6.265 -4.818 -1.823 1.00 93.56 101 GLU A N 1
ATOM 847 C CA . GLU A 1 101 ? -6.642 -5.912 -2.720 1.00 93.56 101 GLU A CA 1
ATOM 848 C C . GLU A 1 101 ? -5.545 -6.978 -2.737 1.00 93.56 101 GLU A C 1
ATOM 850 O O . GLU A 1 101 ? -4.364 -6.668 -2.910 1.00 93.56 101 GLU A O 1
ATOM 855 N N . LEU A 1 102 ? -5.940 -8.233 -2.532 1.00 93.12 102 LEU A N 1
ATOM 856 C CA . LEU A 1 102 ? -5.052 -9.392 -2.506 1.00 93.12 102 LEU A CA 1
ATOM 857 C C . LEU A 1 102 ? -5.584 -10.449 -3.471 1.00 93.12 102 LEU A C 1
ATOM 8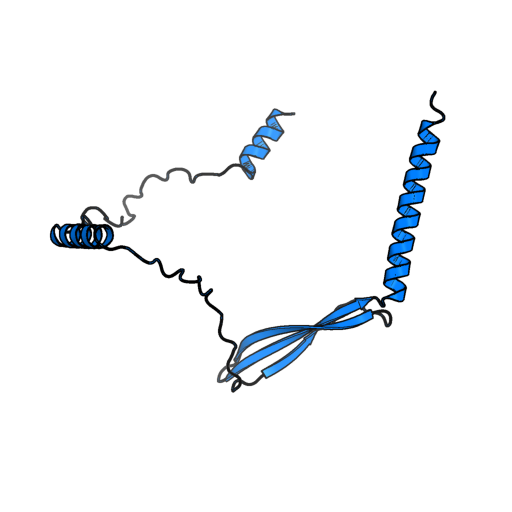59 O O . LEU A 1 102 ? -6.761 -10.792 -3.418 1.00 93.12 102 LEU A O 1
ATOM 863 N N . LEU A 1 103 ? -4.720 -10.971 -4.341 1.00 94.19 103 LEU A N 1
ATOM 864 C CA . LEU A 1 103 ? -5.054 -12.101 -5.202 1.00 94.19 103 LEU A CA 1
ATOM 865 C C . LEU A 1 103 ? -4.913 -13.395 -4.391 1.00 94.19 103 LEU A C 1
ATOM 867 O O . LEU A 1 103 ? -3.801 -13.782 -4.033 1.00 94.19 103 LEU A O 1
ATOM 871 N N . GLU A 1 104 ? -6.032 -14.044 -4.090 1.00 94.12 104 GLU A N 1
ATOM 872 C CA . GLU A 1 104 ? -6.094 -15.323 -3.387 1.00 94.12 104 GLU A CA 1
ATOM 873 C C . GLU A 1 104 ? -6.509 -16.450 -4.345 1.00 94.12 104 GLU A C 1
ATOM 875 O O . GLU A 1 104 ? -7.080 -16.232 -5.416 1.00 94.12 104 GLU A O 1
ATOM 880 N N . HIS A 1 105 ? -6.183 -17.683 -3.965 1.00 93.94 105 HIS A N 1
ATOM 881 C CA . HIS A 1 105 ? -6.414 -18.873 -4.777 1.00 93.94 105 HIS A CA 1
ATOM 882 C C . HIS A 1 105 ? -7.184 -19.919 -3.974 1.00 93.94 105 HIS A C 1
ATOM 884 O O . HIS A 1 105 ? -6.760 -20.321 -2.889 1.00 93.94 105 HIS A O 1
ATOM 890 N N . LYS A 1 106 ? -8.281 -20.409 -4.550 1.00 92.19 106 LYS A N 1
ATOM 891 C CA . LYS A 1 106 ? -8.974 -21.638 -4.154 1.00 92.19 106 LYS A CA 1
ATOM 892 C C . LYS A 1 106 ? -8.770 -22.662 -5.281 1.00 92.19 106 LYS A C 1
ATOM 894 O O . LYS A 1 106 ? -8.652 -22.260 -6.435 1.00 92.19 106 LYS A O 1
ATOM 899 N N . PRO A 1 107 ? -8.712 -23.975 -5.001 1.00 95.94 107 PRO A N 1
ATOM 900 C CA . PRO A 1 107 ? -8.608 -24.975 -6.062 1.00 95.94 107 PRO A CA 1
ATOM 901 C C . PRO A 1 107 ? -9.700 -24.766 -7.125 1.00 95.94 107 PRO A C 1
ATOM 903 O O . PRO A 1 107 ? -10.882 -24.908 -6.827 1.00 95.94 107 PRO A O 1
ATOM 906 N N . GLY A 1 108 ? -9.298 -24.397 -8.346 1.00 91.00 108 GLY A N 1
ATOM 907 C CA . GLY A 1 108 ? -10.207 -24.134 -9.469 1.00 91.00 108 GLY A CA 1
ATOM 908 C C . GLY A 1 108 ? -10.627 -22.672 -9.678 1.00 91.00 108 GLY A C 1
ATOM 909 O O . GLY A 1 108 ? -11.289 -22.397 -10.673 1.00 91.00 108 GLY A O 1
ATOM 910 N N . GLU A 1 109 ? -10.237 -21.730 -8.812 1.00 92.56 109 GLU A N 1
ATOM 911 C CA . GLU A 1 109 ? -10.607 -20.314 -8.953 1.00 92.56 109 GLU A CA 1
ATOM 912 C C . GLU A 1 109 ? -9.564 -19.372 -8.317 1.00 92.56 109 GLU A C 1
ATOM 914 O O . GLU A 1 109 ? -9.132 -19.552 -7.177 1.00 92.56 109 GLU A O 1
ATOM 919 N N . LEU A 1 110 ? -9.193 -18.313 -9.040 1.00 94.00 110 LEU A N 1
ATOM 920 C CA . LEU A 1 110 ? -8.509 -17.152 -8.468 1.00 94.00 110 LEU A CA 1
ATOM 921 C C . LEU A 1 110 ? -9.552 -16.086 -8.146 1.00 94.00 110 LEU A C 1
ATOM 923 O O . LEU A 1 110 ? -10.425 -15.813 -8.966 1.00 94.00 110 LEU A O 1
ATOM 927 N N . TYR A 1 111 ? -9.443 -15.461 -6.981 1.00 94.44 111 TYR A N 1
ATOM 928 C CA . TYR A 1 111 ? -10.343 -14.389 -6.568 1.00 94.44 111 TYR A CA 1
ATOM 929 C C . TYR A 1 111 ? -9.557 -13.267 -5.899 1.00 94.44 111 TYR A C 1
ATOM 931 O O . TYR A 1 111 ? -8.461 -13.461 -5.377 1.00 94.44 111 TYR A O 1
ATOM 939 N N . VAL A 1 112 ? -10.112 -12.062 -5.927 1.00 95.81 112 VAL A N 1
ATOM 940 C CA . VAL A 1 112 ? -9.537 -10.908 -5.242 1.00 95.81 112 VAL A CA 1
ATOM 941 C C . VAL A 1 112 ? -10.234 -10.746 -3.899 1.00 95.81 112 VAL A C 1
ATOM 943 O O . VAL A 1 112 ? -11.429 -10.458 -3.830 1.00 95.81 112 VAL A O 1
ATOM 946 N N . ARG A 1 113 ? -9.486 -10.886 -2.810 1.00 95.94 113 ARG A N 1
ATOM 947 C CA . ARG A 1 113 ? -9.948 -10.503 -1.479 1.00 95.94 113 ARG A CA 1
ATOM 948 C C . ARG A 1 113 ? -9.735 -9.005 -1.300 1.00 95.94 113 ARG A C 1
ATOM 950 O O . ARG A 1 113 ? -8.603 -8.519 -1.328 1.00 95.94 113 ARG A O 1
ATOM 957 N N . ARG A 1 114 ? -10.831 -8.267 -1.132 1.00 95.56 114 ARG A N 1
ATOM 958 C CA . ARG A 1 114 ? -10.842 -6.814 -0.949 1.00 95.56 114 ARG A CA 1
ATOM 959 C C . ARG A 1 114 ? -11.119 -6.488 0.512 1.00 95.56 114 ARG A C 1
ATOM 961 O O . ARG A 1 114 ? -12.257 -6.560 0.968 1.00 95.56 114 ARG A O 1
ATOM 968 N N . ILE A 1 115 ? -10.072 -6.104 1.232 1.00 96.00 115 ILE A N 1
ATOM 969 C CA . ILE A 1 115 ? -10.151 -5.739 2.646 1.00 96.00 115 ILE A CA 1
ATOM 970 C C . ILE A 1 115 ? -10.369 -4.229 2.752 1.00 96.00 115 ILE A C 1
ATOM 972 O O . ILE A 1 115 ? -9.538 -3.447 2.285 1.00 96.00 115 ILE A O 1
ATOM 976 N N . ILE A 1 116 ? -11.474 -3.824 3.373 1.00 96.25 116 ILE A N 1
ATOM 977 C CA . ILE A 1 116 ? -11.846 -2.427 3.605 1.00 96.25 116 ILE A CA 1
ATOM 978 C C . ILE A 1 116 ? -11.642 -2.112 5.086 1.00 96.25 116 ILE A C 1
ATOM 980 O O . ILE A 1 116 ? -12.269 -2.721 5.952 1.00 96.25 116 ILE A O 1
ATOM 984 N N . ARG A 1 117 ? -10.776 -1.137 5.379 1.00 95.56 117 ARG A N 1
ATOM 985 C CA . ARG A 1 117 ? -10.543 -0.621 6.737 1.00 95.56 117 ARG A CA 1
ATOM 986 C C . ARG A 1 117 ? -11.002 0.835 6.820 1.00 95.56 117 ARG A C 1
ATOM 988 O O . ARG A 1 117 ? -10.300 1.718 6.310 1.00 95.56 117 ARG A O 1
ATOM 995 N N . PRO A 1 118 ? -12.172 1.121 7.414 1.00 94.94 118 PRO A N 1
ATOM 996 C CA . PRO A 1 118 ? -12.648 2.489 7.564 1.00 94.94 118 PRO A CA 1
ATOM 997 C C . PRO A 1 118 ? -11.731 3.309 8.483 1.00 94.94 118 PRO A C 1
ATOM 999 O O . PRO A 1 118 ? -11.294 2.861 9.543 1.00 94.94 118 PRO A O 1
ATOM 1002 N N . LYS A 1 119 ? -11.431 4.542 8.073 1.00 92.81 119 LYS A N 1
ATOM 1003 C CA . LYS A 1 119 ? -10.667 5.526 8.842 1.00 92.81 119 LYS A CA 1
ATOM 1004 C C . LYS A 1 119 ? -11.617 6.476 9.538 1.00 92.81 119 LYS A C 1
ATOM 1006 O O . LYS A 1 119 ? -12.433 7.139 8.895 1.00 92.81 119 LYS A O 1
ATOM 1011 N N . TYR A 1 120 ? -11.426 6.611 10.841 1.00 92.62 120 TYR A N 1
ATOM 1012 C CA . TYR A 1 120 ? -12.207 7.501 11.680 1.00 92.62 120 TYR A CA 1
ATOM 1013 C C . TYR A 1 120 ? -11.348 8.655 12.201 1.00 92.62 120 TYR A C 1
ATOM 1015 O O . TYR A 1 120 ? -10.161 8.480 12.481 1.00 92.62 120 TYR A O 1
ATOM 1023 N N . ALA A 1 121 ? -11.944 9.831 12.398 1.00 87.88 121 ALA A N 1
ATOM 1024 C CA . ALA A 1 121 ? -11.371 10.815 13.311 1.00 87.88 121 ALA A CA 1
ATOM 1025 C C . ALA A 1 121 ? -12.421 11.457 14.209 1.00 87.88 121 ALA A C 1
ATOM 1027 O O . ALA A 1 121 ? -13.611 11.503 13.909 1.00 87.88 121 ALA A O 1
ATOM 1028 N N . LEU A 1 122 ? -11.939 11.984 15.328 1.00 87.06 122 LEU A N 1
ATOM 1029 C CA . LEU A 1 122 ? -12.751 12.653 16.332 1.00 87.06 122 LEU A CA 1
ATOM 1030 C C . LEU A 1 122 ? -13.488 13.870 15.741 1.00 87.06 122 LEU A C 1
ATOM 1032 O O . LEU A 1 122 ? -12.912 14.610 14.938 1.00 87.06 122 LEU A O 1
ATOM 1036 N N . LYS A 1 123 ? -14.714 14.148 16.193 1.00 87.06 123 LYS A N 1
ATOM 1037 C CA . LYS A 1 123 ? -15.453 15.375 15.839 1.00 87.06 123 LYS A CA 1
ATOM 1038 C C . LYS A 1 123 ? -14.611 16.636 16.085 1.00 87.06 123 LYS A C 1
ATOM 1040 O O . LYS A 1 123 ? -13.910 16.746 17.093 1.00 87.06 123 LYS A O 1
ATOM 1045 N N . ARG A 1 124 ? -14.696 17.614 15.169 1.00 79.94 124 ARG A N 1
ATOM 1046 C CA . ARG A 1 124 ? -13.924 18.878 15.225 1.00 79.94 124 ARG A CA 1
ATOM 1047 C C . ARG A 1 124 ? -14.082 19.617 16.558 1.00 79.94 124 ARG A C 1
ATOM 1049 O O . ARG A 1 124 ? -13.093 20.137 17.064 1.00 79.94 124 ARG A O 1
ATOM 1056 N N . THR A 1 125 ? -15.288 19.614 17.126 1.00 78.31 125 THR A N 1
ATOM 1057 C CA . THR A 1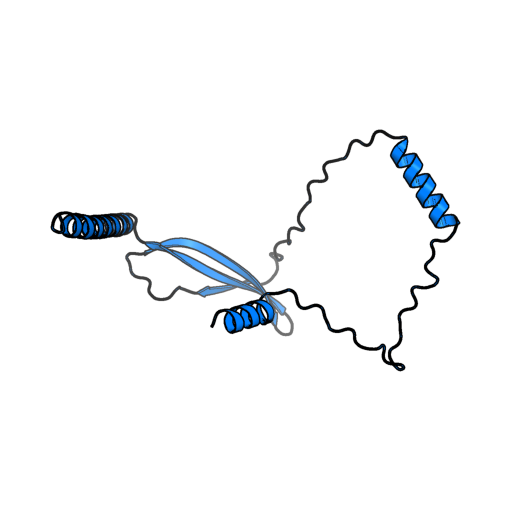 125 ? -15.607 20.226 18.427 1.00 78.31 125 THR A CA 1
ATOM 1058 C C . THR A 1 125 ? -14.728 19.648 19.539 1.00 78.31 125 THR A C 1
ATOM 1060 O O . THR A 1 125 ? -13.943 20.363 20.157 1.00 78.31 125 THR A O 1
ATOM 1063 N N . LEU A 1 126 ? -14.726 18.323 19.677 1.00 72.94 126 LEU A N 1
ATOM 1064 C CA . LEU A 1 126 ? -13.928 17.600 20.669 1.00 72.94 126 LEU A CA 1
ATOM 1065 C C . LEU A 1 126 ? -12.417 17.682 20.402 1.00 72.94 126 LEU A C 1
ATOM 1067 O O . LEU A 1 126 ? -11.611 17.672 21.335 1.00 72.94 126 LEU A O 1
ATOM 1071 N N . GLN A 1 127 ? -11.994 17.780 19.135 1.00 71.00 127 GLN A N 1
ATOM 1072 C CA . GLN A 1 127 ? -10.583 18.016 18.811 1.00 71.00 127 GLN A CA 1
ATOM 1073 C C . GLN A 1 127 ? -10.102 19.375 19.331 1.00 71.00 127 GLN A C 1
ATOM 1075 O O . GLN A 1 127 ? -8.961 19.486 19.790 1.00 71.00 127 GLN A O 1
ATOM 1080 N N . GLN A 1 128 ? -10.947 20.403 19.248 1.00 72.88 128 GLN A N 1
ATOM 1081 C CA . GLN A 1 128 ? -10.624 21.752 19.695 1.00 72.88 128 GLN A CA 1
ATOM 1082 C C . GLN A 1 128 ? -10.515 21.802 21.220 1.00 72.88 128 GLN A C 1
ATOM 1084 O O . GLN A 1 128 ? -9.497 22.274 21.726 1.00 72.88 128 GLN A O 1
ATOM 1089 N N . ASP A 1 129 ? -11.448 21.174 21.935 1.00 71.06 129 ASP A N 1
ATOM 1090 C CA . ASP A 1 129 ? -11.399 21.049 23.396 1.00 71.06 129 ASP A CA 1
AT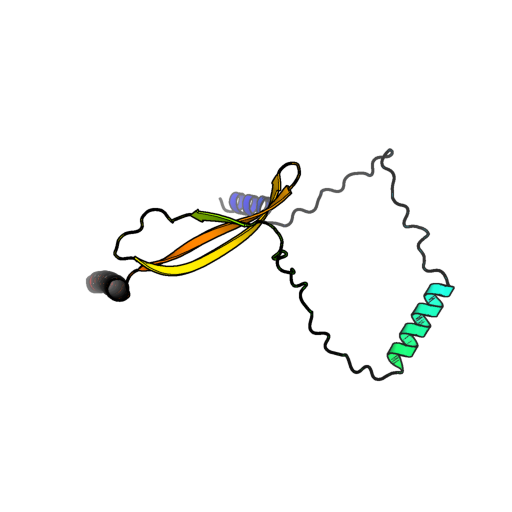OM 1091 C C . ASP A 1 129 ? -10.141 20.313 23.874 1.00 71.06 129 ASP A C 1
ATOM 1093 O O . ASP A 1 129 ? -9.400 20.817 24.725 1.00 71.06 129 ASP A O 1
ATOM 1097 N N . ARG A 1 130 ? -9.800 19.167 23.261 1.00 69.88 130 ARG A N 1
ATOM 1098 C CA . ARG A 1 130 ? -8.551 18.443 23.580 1.00 69.88 130 ARG A CA 1
ATOM 1099 C C . ARG A 1 130 ? -7.310 19.294 23.309 1.00 69.88 130 ARG A C 1
ATOM 1101 O O . ARG A 1 130 ? -6.349 19.251 24.081 1.00 69.88 130 ARG A O 1
ATOM 1108 N N . ARG A 1 131 ? -7.294 20.073 22.222 1.00 70.81 131 ARG A N 1
ATOM 1109 C CA . ARG A 1 131 ? -6.171 20.969 21.892 1.00 70.81 131 ARG A CA 1
ATOM 1110 C C . ARG A 1 131 ? -6.034 22.108 22.899 1.00 70.81 131 ARG A C 1
ATOM 1112 O O . ARG A 1 131 ? -4.904 22.424 23.275 1.00 70.81 131 ARG A O 1
ATOM 1119 N N . MET A 1 132 ? -7.141 22.698 23.345 1.00 71.00 132 MET A N 1
ATOM 1120 C CA . MET A 1 132 ? -7.139 23.779 24.335 1.00 71.00 132 MET A CA 1
ATOM 1121 C C . MET A 1 132 ? -6.695 23.275 25.710 1.00 71.00 132 MET A C 1
ATOM 1123 O O . MET A 1 132 ? -5.810 23.877 26.318 1.00 71.00 132 MET A O 1
ATOM 1127 N N . ASN A 1 133 ? -7.173 22.104 26.135 1.00 71.56 133 ASN A N 1
ATOM 1128 C CA . ASN A 1 133 ? -6.802 21.502 27.418 1.00 71.56 133 ASN A CA 1
ATOM 1129 C C . ASN A 1 133 ? -5.309 21.080 27.483 1.00 71.56 133 ASN A C 1
ATOM 1131 O O . ASN A 1 133 ? -4.645 21.136 28.520 1.00 71.56 133 ASN A O 1
ATOM 1135 N N . ARG A 1 134 ? -4.703 20.733 26.336 1.00 67.25 134 ARG A N 1
ATOM 1136 C CA . ARG A 1 134 ? -3.244 20.502 26.221 1.00 67.25 134 ARG A CA 1
ATOM 1137 C C . ARG A 1 134 ? -2.407 21.786 26.233 1.00 67.25 134 ARG A C 1
ATOM 1139 O O . ARG A 1 134 ? -1.188 21.716 26.403 1.00 67.25 134 ARG A O 1
ATOM 1146 N N . LYS A 1 135 ? -3.000 22.952 25.961 1.00 67.81 135 LYS A N 1
ATOM 1147 C CA . LYS A 1 135 ? -2.311 24.251 26.052 1.00 67.81 135 LYS A CA 1
ATOM 1148 C C . LYS A 1 135 ? -2.360 24.779 27.481 1.00 67.81 135 LYS A C 1
ATOM 1150 O O . LYS A 1 135 ? -1.325 25.190 27.992 1.00 67.81 135 LYS A O 1
ATOM 1155 N N . THR A 1 136 ? -3.511 24.690 28.143 1.00 61.53 136 THR A N 1
ATOM 1156 C CA . THR A 1 136 ? -3.682 25.102 29.546 1.00 61.53 136 THR A CA 1
ATOM 1157 C C . THR A 1 136 ? -2.773 24.315 30.494 1.00 61.53 136 THR A C 1
ATOM 1159 O O . THR A 1 136 ? -2.115 24.923 31.331 1.00 61.53 136 THR A O 1
ATOM 1162 N N . SER A 1 137 ? -2.632 23.000 30.296 1.00 59.88 137 SER A N 1
ATOM 1163 C CA . SER A 1 137 ? -1.726 22.137 31.080 1.00 59.88 137 SER A CA 1
ATOM 1164 C C . SER A 1 137 ? -0.231 22.408 30.844 1.00 59.88 137 SER A C 1
ATOM 1166 O O . SER A 1 137 ? 0.582 22.293 31.759 1.00 59.88 137 SER A O 1
ATOM 1168 N N . ARG A 1 138 ? 0.161 22.831 29.634 1.00 60.22 138 ARG A N 1
ATOM 1169 C CA . ARG A 1 138 ? 1.539 23.285 29.363 1.00 60.22 138 ARG A CA 1
ATOM 1170 C C . ARG A 1 138 ? 1.827 24.648 29.993 1.00 60.22 138 ARG A C 1
ATOM 1172 O O . ARG A 1 138 ? 2.915 24.858 30.519 1.00 60.22 138 ARG A O 1
ATOM 1179 N N . ILE A 1 139 ? 0.849 25.554 29.981 1.00 59.34 139 ILE A N 1
ATOM 1180 C CA . ILE A 1 139 ? 0.967 26.887 30.589 1.00 59.34 139 ILE A CA 1
ATOM 1181 C C . ILE A 1 139 ? 1.003 26.792 32.124 1.00 59.34 139 ILE A C 1
ATOM 1183 O O . ILE A 1 139 ? 1.758 27.531 32.753 1.00 59.34 139 ILE A O 1
ATOM 1187 N N . SER A 1 140 ? 0.254 25.871 32.741 1.00 58.84 140 SER A N 1
ATOM 1188 C CA . SER A 1 140 ? 0.303 25.651 34.195 1.00 58.84 140 SER A CA 1
ATOM 1189 C C . SER A 1 140 ? 1.638 25.055 34.656 1.00 58.84 140 SER A C 1
ATOM 1191 O O . SER A 1 140 ? 2.173 25.495 35.673 1.00 58.84 140 SER A O 1
ATOM 1193 N N . GLY A 1 141 ? 2.239 24.152 33.870 1.00 57.66 141 GLY A N 1
ATOM 1194 C CA . GLY A 1 141 ? 3.598 23.657 34.110 1.00 57.66 141 GLY A CA 1
ATOM 1195 C C . GLY A 1 141 ? 4.643 24.778 34.078 1.00 57.66 141 GLY A C 1
ATOM 1196 O O . GLY A 1 141 ? 5.443 24.904 35.000 1.00 57.66 141 GLY A O 1
ATOM 1197 N N . LEU A 1 142 ? 4.588 25.668 33.080 1.00 58.09 142 LEU A N 1
ATOM 1198 C CA . LEU A 1 142 ? 5.491 26.826 32.978 1.00 58.09 142 LEU A CA 1
ATOM 1199 C C . LEU A 1 142 ? 5.337 27.835 34.134 1.00 58.09 142 LEU A C 1
ATOM 1201 O O . LEU A 1 142 ? 6.335 28.408 34.571 1.00 58.09 142 LEU A O 1
ATOM 1205 N N . ARG A 1 143 ? 4.126 28.016 34.682 1.00 54.75 143 ARG A N 1
ATOM 1206 C CA . ARG A 1 143 ? 3.890 28.864 35.870 1.00 54.75 143 ARG A CA 1
ATOM 1207 C C . ARG A 1 143 ? 4.505 28.276 37.147 1.00 54.75 143 ARG A C 1
ATOM 1209 O O . ARG A 1 143 ? 5.024 29.030 37.966 1.00 54.75 143 ARG A O 1
ATOM 1216 N N . HIS A 1 144 ? 4.517 26.948 37.290 1.00 53.03 144 HIS A N 1
ATOM 1217 C CA . HIS A 1 144 ? 5.171 26.267 38.414 1.00 53.03 144 HIS A CA 1
ATOM 1218 C C . HIS A 1 144 ? 6.704 26.429 38.377 1.00 53.03 144 HIS A C 1
ATOM 1220 O O . HIS A 1 144 ? 7.327 26.687 39.406 1.00 53.03 144 HIS A O 1
ATOM 1226 N N . TYR A 1 145 ? 7.319 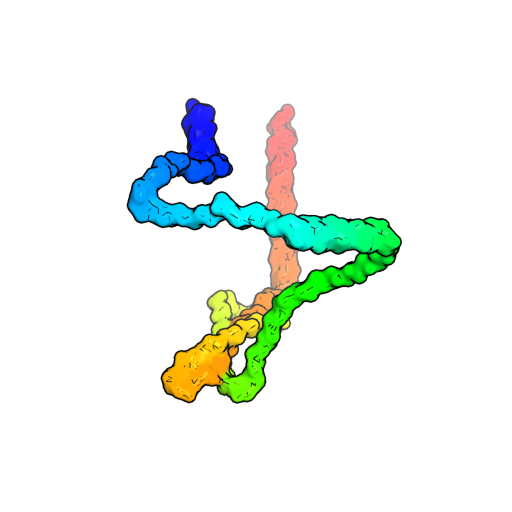26.370 37.189 1.00 53.28 145 TYR A N 1
ATOM 1227 C CA . TYR A 1 145 ? 8.768 26.578 37.035 1.00 53.28 145 TYR A CA 1
ATOM 1228 C C . TYR A 1 145 ? 9.220 28.030 37.267 1.00 53.28 145 TYR A C 1
ATOM 1230 O O . TYR A 1 145 ? 10.348 28.243 37.708 1.00 53.28 145 TYR A O 1
ATOM 1238 N N . PHE A 1 146 ? 8.364 29.026 37.015 1.00 53.28 146 PHE A N 1
ATOM 1239 C CA . PHE A 1 146 ? 8.686 30.432 37.290 1.00 53.28 146 PHE A CA 1
ATOM 1240 C C . PHE A 1 146 ? 8.577 30.790 38.783 1.00 53.28 146 PHE A C 1
ATOM 1242 O O . PHE A 1 146 ? 9.453 31.480 39.298 1.00 53.28 146 PHE A O 1
ATOM 1249 N N . ASN A 1 147 ? 7.579 30.270 39.509 1.00 51.38 147 ASN A N 1
ATOM 1250 C CA . ASN A 1 147 ? 7.419 30.562 40.944 1.00 51.38 147 ASN A CA 1
ATOM 1251 C C . ASN A 1 147 ? 8.514 29.938 41.830 1.00 51.38 147 ASN A C 1
ATOM 1253 O O . ASN A 1 147 ? 8.921 30.554 42.817 1.00 51.38 147 ASN A O 1
ATOM 1257 N N . LEU A 1 148 ? 9.056 28.769 41.458 1.00 54.69 148 LEU A N 1
ATOM 1258 C CA . LEU A 1 148 ? 10.172 28.140 42.183 1.00 54.69 148 LEU A CA 1
ATOM 1259 C C . LEU A 1 148 ? 11.519 28.862 41.993 1.00 54.69 148 LEU A C 1
ATOM 1261 O O . LEU A 1 148 ? 12.440 28.648 42.779 1.00 54.69 148 LEU A O 1
ATOM 1265 N N . LYS A 1 149 ? 11.659 29.698 40.954 1.00 53.41 149 LYS A N 1
ATOM 1266 C CA . LYS A 1 149 ? 12.915 30.397 40.635 1.00 53.41 149 LYS A CA 1
ATOM 1267 C C . LYS A 1 149 ? 13.010 31.794 41.259 1.00 53.41 149 LYS A C 1
ATOM 1269 O O . LYS A 1 149 ? 14.104 32.339 41.324 1.00 53.41 149 LYS A O 1
ATOM 1274 N N . ILE A 1 150 ? 11.890 32.345 41.735 1.00 54.91 150 ILE A N 1
ATOM 1275 C CA . ILE A 1 150 ? 11.824 33.673 42.373 1.00 54.91 150 ILE A CA 1
ATOM 1276 C C . ILE A 1 150 ? 12.105 33.597 43.888 1.00 54.91 150 ILE A C 1
ATOM 1278 O O . ILE A 1 150 ? 12.570 34.567 44.464 1.00 54.91 150 ILE A O 1
ATOM 1282 N N . HIS A 1 151 ? 11.927 32.436 44.530 1.00 48.69 151 HIS A N 1
ATOM 1283 C CA . HIS A 1 151 ? 12.155 32.249 45.976 1.00 48.69 151 HIS A CA 1
ATOM 1284 C C . HIS A 1 151 ? 13.566 31.731 46.328 1.00 48.69 151 HIS A C 1
ATOM 1286 O O . HIS A 1 151 ? 13.777 31.189 47.411 1.00 48.69 151 HIS A O 1
ATOM 1292 N N . ARG A 1 152 ? 14.530 31.827 45.401 1.00 50.19 152 ARG A N 1
ATOM 1293 C CA . ARG A 1 152 ? 15.910 31.335 45.582 1.00 50.19 152 ARG A CA 1
ATOM 1294 C C . ARG A 1 152 ? 16.964 32.402 45.258 1.00 50.19 152 ARG A C 1
ATOM 1296 O O . ARG A 1 152 ? 17.970 32.089 44.621 1.00 50.19 152 ARG A O 1
ATOM 1303 N N . LEU A 1 153 ? 16.698 33.639 45.675 1.00 44.72 153 LEU A N 1
ATOM 1304 C CA . LEU A 1 153 ? 17.649 34.750 45.766 1.00 44.72 153 LEU A CA 1
ATOM 1305 C C . LEU A 1 153 ? 17.543 35.370 47.158 1.00 44.72 153 LEU A C 1
ATOM 1307 O O . LEU A 1 153 ? 16.392 35.513 47.625 1.00 44.72 153 LEU A O 1
#